Protein AF-A0A354DKB4-F1 (afdb_monomer)

pLDDT: mean 73.34, std 22.66, range [39.22, 98.25]

Secondary structure (DSSP, 8-state):
-------------------------------PPPPPP---------------------------PPPPS--TTSTTHHHHHHHHHHHHHH---HHHHHHHHHHHHHHHHHHHHHHHHTT-HHHHHTT-

Foldseek 3Di:
DDDDDDDDDDPDDDDDDDDDDDDDDDDDDDDDDDDDDDDDDDDDDDDDDDDDPDPPPPPPCPPPDPADPDAPPDPCVVVVVVVLVVVLVPDPDPVVNVVSVVVVLVNLQSRLVVCVVVVNNVSNVVSD

Radius of gyration: 31.03 Å; Cα contacts (8 Å, |Δi|>4): 43; chains: 1; bounding box: 54×55×91 Å

Mean predicted aligned error: 19.86 Å

Structure (mmCIF, N/CA/C/O backbone):
data_AF-A0A354DKB4-F1
#
_entry.id   AF-A0A354DKB4-F1
#
loop_
_atom_site.group_PDB
_atom_site.id
_atom_site.type_symbol
_atom_site.label_atom_id
_atom_site.label_alt_id
_atom_site.label_comp_id
_atom_site.label_asym_id
_atom_site.label_entity_id
_atom_site.label_seq_id
_atom_site.pdbx_PDB_ins_code
_atom_site.Cartn_x
_atom_site.Cartn_y
_atom_site.Cartn_z
_atom_site.occupancy
_atom_site.B_iso_or_equiv
_atom_site.auth_seq_id
_atom_site.auth_comp_id
_atom_site.auth_asym_id
_atom_site.auth_atom_id
_atom_site.pdbx_PDB_model_num
ATOM 1 N N . LEU A 1 1 ? -13.086 -2.568 -60.739 1.00 48.09 1 LEU A N 1
ATOM 2 C CA . LEU A 1 1 ? -11.996 -1.669 -60.304 1.00 48.09 1 LEU A CA 1
ATOM 3 C C . LEU A 1 1 ? -12.634 -0.360 -59.868 1.00 48.09 1 LEU A C 1
ATOM 5 O O . LEU A 1 1 ? -12.967 0.449 -60.720 1.00 48.09 1 LEU A O 1
ATOM 9 N N . ALA A 1 2 ? -12.916 -0.212 -58.575 1.00 48.16 2 ALA A N 1
ATOM 10 C CA . ALA A 1 2 ? -13.381 1.049 -58.009 1.00 48.16 2 ALA A CA 1
ATOM 11 C C . ALA A 1 2 ? -12.217 1.625 -57.200 1.00 48.16 2 ALA A C 1
ATOM 13 O O . ALA A 1 2 ? -11.867 1.094 -56.149 1.00 48.16 2 ALA A O 1
ATOM 14 N N . SER A 1 3 ? -11.565 2.643 -57.755 1.00 53.31 3 SER A N 1
ATOM 15 C CA . SER A 1 3 ? -10.488 3.381 -57.102 1.00 53.31 3 SER A CA 1
ATOM 16 C C . SER A 1 3 ? -11.114 4.428 -56.187 1.00 53.31 3 SER A C 1
ATOM 18 O O . SER A 1 3 ? -11.763 5.352 -56.672 1.00 53.31 3 SER A O 1
ATOM 20 N N . PHE A 1 4 ? -10.948 4.277 -54.875 1.00 57.38 4 PHE A N 1
ATOM 21 C CA . PHE A 1 4 ? -11.358 5.278 -53.894 1.00 57.38 4 PHE A CA 1
ATOM 22 C C . PHE A 1 4 ? -10.117 6.059 -53.457 1.00 57.38 4 PHE A C 1
ATOM 24 O O . PHE A 1 4 ? -9.287 5.565 -52.697 1.00 57.38 4 PHE A O 1
ATOM 31 N N . THR A 1 5 ? -9.948 7.261 -54.001 1.00 56.44 5 THR A N 1
ATOM 32 C CA . THR A 1 5 ? -8.928 8.220 -53.565 1.00 56.44 5 THR A CA 1
ATOM 33 C C . THR A 1 5 ? -9.355 8.841 -52.240 1.00 56.44 5 THR A C 1
ATOM 35 O O . THR A 1 5 ? -10.294 9.632 -52.196 1.00 56.44 5 THR A O 1
ATOM 38 N N . LEU A 1 6 ? -8.656 8.480 -51.165 1.00 53.72 6 LEU A N 1
ATOM 39 C CA . LEU A 1 6 ? -8.814 9.079 -49.844 1.00 53.72 6 LEU A CA 1
ATOM 40 C C . LEU A 1 6 ? -7.990 10.375 -49.782 1.00 53.72 6 LEU A C 1
ATOM 42 O O . LEU A 1 6 ? -6.764 10.336 -49.700 1.00 53.72 6 LEU A O 1
ATOM 46 N N . ALA A 1 7 ? -8.660 11.524 -49.858 1.00 59.31 7 ALA A N 1
ATOM 47 C CA . ALA A 1 7 ? -8.052 12.817 -49.569 1.00 59.31 7 ALA A CA 1
ATOM 48 C C . ALA A 1 7 ? -7.883 12.960 -48.048 1.00 59.31 7 ALA A C 1
ATOM 50 O O . ALA A 1 7 ? -8.867 12.978 -47.310 1.00 59.31 7 ALA A O 1
ATOM 51 N N . ALA A 1 8 ? -6.639 13.046 -47.575 1.00 57.81 8 ALA A N 1
ATOM 52 C CA . ALA A 1 8 ? -6.343 13.393 -46.192 1.00 57.81 8 ALA A CA 1
ATOM 53 C C . ALA A 1 8 ? -6.627 14.888 -45.981 1.00 57.81 8 ALA A C 1
ATOM 55 O O . ALA A 1 8 ? -5.911 15.743 -46.499 1.00 57.81 8 ALA A O 1
ATOM 56 N N . ALA A 1 9 ? -7.687 15.204 -45.238 1.00 51.94 9 ALA A N 1
ATOM 57 C CA . ALA A 1 9 ? -7.909 16.543 -44.715 1.00 51.94 9 ALA A CA 1
ATOM 58 C C . ALA A 1 9 ? -6.997 16.740 -43.496 1.00 51.94 9 ALA A C 1
ATOM 60 O O . ALA A 1 9 ? -7.191 16.117 -42.455 1.00 51.94 9 ALA A O 1
ATOM 61 N N . THR A 1 10 ? -5.979 17.583 -43.640 1.00 64.25 10 THR A N 1
ATOM 62 C CA . THR A 1 10 ? -5.164 18.083 -42.529 1.00 64.25 10 THR A CA 1
ATOM 63 C C . THR A 1 10 ? -6.017 19.018 -41.667 1.00 64.25 10 THR A C 1
ATOM 65 O O . THR A 1 10 ? -6.513 20.012 -42.209 1.00 64.25 10 THR A O 1
ATOM 68 N N . PRO A 1 11 ? -6.205 18.778 -40.357 1.00 56.81 11 PRO A N 1
ATOM 69 C CA . PRO A 1 11 ? -6.786 19.798 -39.499 1.00 56.81 11 PRO A CA 1
ATOM 70 C C . PRO A 1 11 ? -5.784 20.950 -39.351 1.00 56.81 11 PRO A C 1
ATOM 72 O O . PRO A 1 11 ? -4.681 20.785 -38.833 1.00 56.81 11 PRO A O 1
ATOM 75 N N . SER A 1 12 ? -6.180 22.106 -39.882 1.00 50.06 12 SER A N 1
ATOM 76 C CA . SER A 1 12 ? -5.515 23.396 -39.723 1.00 50.06 12 SER A CA 1
ATOM 77 C C . SER A 1 12 ? -5.551 23.811 -38.253 1.00 50.06 12 SER A C 1
ATOM 79 O O . SER A 1 12 ? -6.618 23.834 -37.644 1.00 50.06 12 SER A O 1
ATOM 81 N N . LEU A 1 13 ? -4.383 24.156 -37.716 1.00 49.69 13 LEU A N 1
ATOM 82 C CA . LEU A 1 13 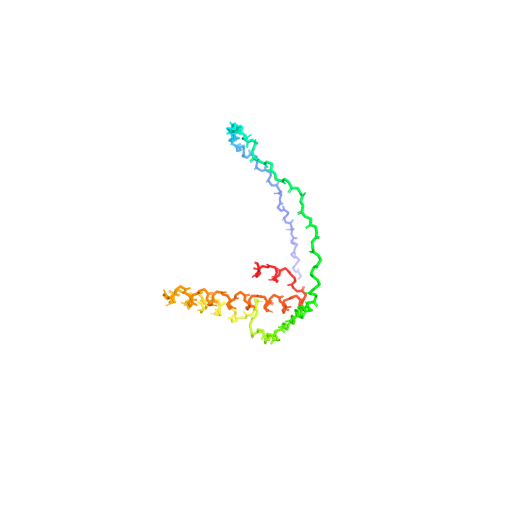? -4.188 24.758 -36.401 1.00 49.69 13 LEU A CA 1
ATOM 83 C C . LEU A 1 13 ? -4.948 26.093 -36.338 1.00 49.69 13 LEU A C 1
ATOM 85 O O . LEU A 1 13 ? -4.619 27.024 -37.072 1.00 49.69 13 LEU A O 1
ATOM 89 N N . ALA A 1 14 ? -5.984 26.161 -35.503 1.00 52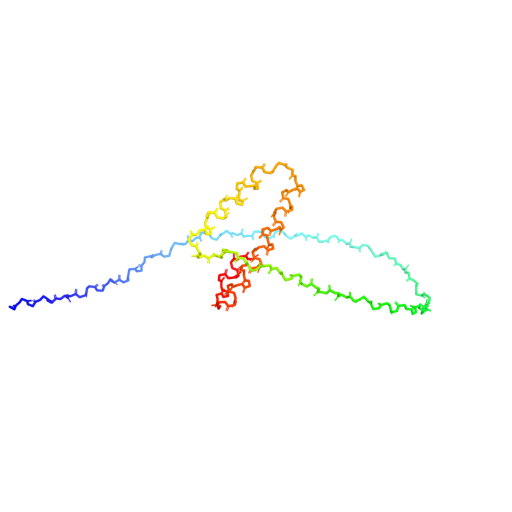.66 14 ALA A N 1
ATOM 90 C CA . ALA A 1 14 ? -6.631 27.409 -35.123 1.00 52.66 14 ALA A CA 1
ATOM 91 C C . ALA A 1 14 ? -5.980 27.900 -33.826 1.00 52.66 14 ALA A C 1
ATOM 93 O O . ALA A 1 14 ? -6.112 27.285 -32.771 1.00 52.66 14 ALA A O 1
ATOM 94 N N . GLU A 1 15 ? -5.219 28.978 -33.961 1.00 54.22 15 GLU A N 1
ATOM 95 C CA . GLU A 1 15 ? -4.697 29.811 -32.887 1.00 54.22 15 GLU A CA 1
ATOM 96 C C . GLU A 1 15 ? -5.869 30.653 -32.355 1.00 54.22 15 GLU A C 1
ATOM 98 O O . GLU A 1 15 ? -6.410 31.483 -33.085 1.00 54.22 15 GLU A O 1
ATOM 103 N N . GLU A 1 16 ? -6.315 30.407 -31.120 1.00 51.72 16 GLU A N 1
ATOM 104 C CA . GLU A 1 16 ? -7.376 31.196 -30.485 1.00 51.72 16 GLU A CA 1
ATOM 105 C C . GLU A 1 16 ? -6.918 31.699 -29.106 1.00 51.72 16 GLU A C 1
ATOM 107 O O . GLU A 1 16 ? -6.914 30.984 -28.110 1.00 51.72 16 GLU A O 1
ATOM 112 N N . THR A 1 17 ? -6.484 32.961 -29.130 1.00 49.72 17 THR A N 1
ATOM 113 C CA . THR A 1 17 ? -6.568 34.009 -28.101 1.00 49.72 17 THR A CA 1
ATOM 114 C C . THR A 1 17 ? -6.090 33.707 -26.677 1.00 49.72 17 THR A C 1
ATOM 116 O O . THR A 1 17 ? -6.751 33.041 -25.882 1.00 49.72 17 THR A O 1
ATOM 119 N N . GLU A 1 18 ? -4.986 34.370 -26.327 1.00 47.91 18 GLU A N 1
ATOM 120 C CA . GLU A 1 18 ? -4.484 34.577 -24.972 1.00 47.91 18 GLU A CA 1
ATOM 121 C C . GLU A 1 18 ? -5.558 35.183 -24.051 1.00 47.91 18 GLU A C 1
ATOM 123 O O . GLU A 1 18 ? -5.883 36.372 -24.104 1.00 47.91 18 GLU A O 1
ATOM 128 N N . GLY A 1 19 ? -6.091 34.356 -23.153 1.00 43.00 19 GLY A N 1
ATOM 129 C CA . GLY A 1 19 ? -6.804 34.818 -21.971 1.00 43.00 19 GLY A CA 1
ATOM 130 C C . GLY A 1 19 ? -5.815 35.448 -20.995 1.00 43.00 19 GLY A C 1
ATOM 131 O O . GLY A 1 19 ? -5.100 34.749 -20.284 1.00 43.00 19 GLY A O 1
ATOM 132 N N . THR A 1 20 ? -5.779 36.780 -20.966 1.00 46.03 20 THR A N 1
ATOM 133 C CA . THR A 1 20 ? -5.082 37.566 -19.942 1.00 46.03 20 THR A CA 1
ATOM 134 C C . THR A 1 20 ? -5.630 37.204 -18.560 1.00 46.03 20 THR A C 1
ATOM 136 O O . THR A 1 20 ? -6.765 37.537 -18.221 1.00 46.03 20 THR A O 1
ATOM 139 N N . ILE A 1 21 ? -4.816 36.526 -17.753 1.00 60.28 21 ILE A N 1
ATOM 140 C CA . ILE A 1 21 ? -5.072 36.307 -16.328 1.00 60.28 21 ILE A CA 1
ATOM 141 C C . ILE A 1 21 ? -4.695 37.611 -15.604 1.00 60.28 21 ILE A C 1
ATOM 143 O O . ILE A 1 21 ? -3.578 38.094 -15.807 1.00 60.28 21 ILE A O 1
ATOM 147 N N . PRO A 1 22 ? -5.565 38.228 -14.784 1.00 51.84 22 PRO A N 1
ATOM 148 C CA . PRO A 1 22 ? -5.160 39.381 -13.992 1.00 51.84 22 PRO A CA 1
ATOM 149 C C . PRO A 1 22 ? -4.088 38.965 -12.977 1.00 51.84 22 PRO A C 1
ATOM 151 O O . PRO A 1 22 ? -4.316 38.112 -12.121 1.00 51.84 22 PRO A O 1
ATOM 154 N N . THR A 1 23 ? -2.917 39.595 -13.088 1.00 46.00 23 THR A N 1
ATOM 155 C CA . THR A 1 23 ? -1.838 39.603 -12.098 1.00 46.00 23 THR A CA 1
ATOM 156 C C . THR A 1 23 ? -2.398 39.933 -10.715 1.00 46.00 23 THR A C 1
ATOM 158 O O . THR A 1 23 ? -2.773 41.073 -10.438 1.00 46.00 23 THR A O 1
ATOM 161 N N . ALA A 1 24 ? -2.437 38.932 -9.837 1.00 51.78 24 ALA A N 1
ATOM 162 C CA . ALA A 1 24 ? -2.563 39.145 -8.406 1.00 51.78 24 ALA A CA 1
ATOM 163 C C . ALA A 1 24 ? -1.222 39.688 -7.896 1.00 51.78 24 ALA A C 1
ATOM 165 O O . ALA A 1 24 ? -0.196 39.015 -7.956 1.00 51.78 24 ALA A O 1
ATOM 166 N N . THR A 1 25 ? -1.225 40.939 -7.449 1.00 45.12 25 THR A N 1
ATOM 167 C CA . THR A 1 25 ? -0.120 41.559 -6.719 1.00 45.12 25 THR A CA 1
ATOM 168 C C . THR A 1 25 ? 0.046 40.854 -5.378 1.00 45.12 25 THR A C 1
ATOM 170 O O . THR A 1 25 ? -0.794 41.007 -4.492 1.00 45.12 25 THR A O 1
ATOM 173 N N . GLU A 1 26 ? 1.119 40.087 -5.228 1.00 55.44 26 GLU A N 1
ATOM 174 C CA . GLU A 1 26 ? 1.547 39.558 -3.938 1.00 55.44 26 GLU A CA 1
ATOM 175 C C . GLU A 1 26 ? 2.165 40.712 -3.132 1.00 55.44 26 GLU A C 1
ATOM 177 O O . GLU A 1 26 ? 3.243 41.221 -3.440 1.00 55.44 26 GLU A O 1
ATOM 182 N N . THR A 1 27 ? 1.429 41.204 -2.137 1.00 51.38 27 THR A N 1
ATOM 183 C CA . THR A 1 27 ? 1.953 42.132 -1.136 1.00 51.38 27 THR A CA 1
ATOM 184 C C . THR A 1 27 ? 2.841 41.340 -0.183 1.00 51.38 27 THR A C 1
ATOM 186 O O . THR A 1 27 ? 2.352 40.623 0.684 1.00 51.38 27 THR A O 1
ATOM 189 N N . THR A 1 28 ? 4.155 41.468 -0.347 1.00 47.94 28 THR A N 1
ATOM 190 C CA . THR A 1 28 ? 5.140 41.006 0.633 1.00 47.94 28 THR A CA 1
ATOM 191 C C . THR A 1 28 ? 5.070 41.911 1.865 1.00 47.94 28 THR A C 1
ATOM 193 O O . THR A 1 28 ? 5.533 43.051 1.833 1.00 47.94 28 THR A O 1
ATOM 196 N N . GLU A 1 29 ? 4.480 41.423 2.956 1.00 58.25 29 GLU A N 1
ATOM 197 C CA . GLU A 1 29 ? 4.635 42.045 4.271 1.00 58.25 29 GLU A CA 1
ATOM 198 C C . GLU A 1 29 ? 6.004 41.665 4.851 1.00 58.25 29 GLU A C 1
ATOM 200 O O . GLU A 1 29 ? 6.283 40.515 5.189 1.00 58.25 29 GLU A O 1
ATOM 205 N N . THR A 1 30 ? 6.885 42.658 4.938 1.00 46.34 30 THR A N 1
ATOM 206 C CA . THR A 1 30 ? 8.191 42.569 5.591 1.00 46.34 30 THR A CA 1
ATOM 207 C C . THR A 1 30 ? 8.002 42.395 7.098 1.00 46.34 30 THR A C 1
ATOM 209 O O . THR A 1 30 ? 7.669 43.348 7.801 1.00 46.34 30 THR A O 1
ATOM 212 N N . VAL A 1 31 ? 8.245 41.188 7.614 1.00 59.97 31 VAL A N 1
ATOM 213 C CA . VAL A 1 31 ? 8.343 40.944 9.058 1.00 59.97 31 VAL A CA 1
ATOM 214 C C . VAL A 1 31 ? 9.737 41.350 9.535 1.00 59.97 31 VAL A C 1
ATOM 216 O O . VAL A 1 31 ? 10.743 40.735 9.186 1.00 59.97 31 VAL A O 1
ATOM 219 N N . THR A 1 32 ? 9.783 42.410 10.336 1.00 58.12 32 THR A N 1
ATOM 220 C CA . THR A 1 32 ? 10.951 42.872 11.095 1.00 58.12 32 THR A CA 1
ATOM 221 C C . THR A 1 32 ? 11.414 41.789 12.080 1.00 58.12 32 THR A C 1
ATOM 223 O O . THR A 1 32 ? 10.638 41.437 12.971 1.00 58.12 32 THR A O 1
ATOM 226 N N . PRO A 1 33 ? 12.655 41.273 12.002 1.00 59.31 33 PRO A N 1
ATOM 227 C CA . PRO A 1 33 ? 13.191 40.429 13.063 1.00 59.31 33 PRO A CA 1
ATOM 228 C C . PRO A 1 33 ? 13.592 41.282 14.279 1.00 59.31 33 PRO A C 1
ATOM 230 O O . PRO A 1 33 ? 14.285 42.293 14.154 1.00 59.31 33 PRO A O 1
ATOM 233 N N . ALA A 1 34 ? 13.127 40.870 15.459 1.00 58.97 34 ALA A N 1
ATOM 234 C CA . ALA A 1 34 ? 13.511 41.422 16.755 1.00 58.97 34 ALA A CA 1
ATOM 235 C C . ALA A 1 34 ? 14.996 41.126 17.082 1.00 58.97 34 ALA A C 1
ATOM 237 O O . ALA A 1 34 ? 15.528 40.115 16.616 1.00 58.97 34 ALA A O 1
ATOM 238 N N . PRO A 1 35 ? 15.674 41.978 17.875 1.00 59.69 35 PRO A N 1
ATOM 239 C CA . PRO A 1 35 ? 17.067 41.774 18.270 1.00 59.69 35 PRO A CA 1
ATOM 240 C C . PRO A 1 35 ? 17.218 40.564 19.205 1.00 59.69 35 PRO A C 1
ATOM 242 O O . PRO A 1 35 ? 16.483 40.428 20.180 1.00 59.69 35 PRO A O 1
ATOM 245 N N . VAL A 1 36 ? 18.188 39.701 18.898 1.00 59.88 36 VAL A N 1
ATOM 246 C CA . VAL A 1 36 ? 18.632 38.599 19.761 1.00 59.88 36 VAL A CA 1
ATOM 247 C C . VAL A 1 36 ? 19.617 39.142 20.798 1.00 59.88 36 VAL A C 1
ATOM 249 O O . VAL A 1 36 ? 20.615 39.763 20.437 1.00 59.88 36 VAL A O 1
ATOM 252 N N . GLU A 1 37 ? 19.310 38.955 22.083 1.00 50.19 37 GLU A N 1
ATOM 253 C CA . GLU A 1 37 ? 20.243 39.239 23.173 1.00 50.19 37 GLU A CA 1
ATOM 254 C C . GLU A 1 37 ? 21.254 38.096 23.312 1.00 50.19 37 GLU A C 1
ATOM 256 O O . GLU A 1 37 ? 20.908 36.915 23.310 1.00 50.19 37 GLU A O 1
ATOM 261 N N . ASP A 1 38 ? 22.517 38.502 23.391 1.00 50.28 38 ASP A N 1
ATOM 262 C CA . ASP A 1 38 ? 23.717 37.681 23.446 1.00 50.28 38 ASP A CA 1
ATOM 263 C C . ASP A 1 38 ? 24.096 37.477 24.921 1.00 50.28 38 ASP A C 1
ATOM 265 O O . ASP A 1 38 ? 24.584 38.395 25.583 1.00 50.28 38 ASP A O 1
ATOM 269 N N . THR A 1 39 ? 23.816 36.289 25.455 1.00 41.25 39 THR A N 1
ATOM 270 C CA . THR A 1 39 ? 24.308 35.821 26.757 1.00 41.25 39 THR A CA 1
ATOM 271 C C . THR A 1 39 ? 24.487 34.304 26.675 1.00 41.25 39 THR A C 1
ATOM 273 O O . THR A 1 39 ? 23.509 33.567 26.603 1.00 41.25 39 THR A O 1
ATOM 276 N N . ASP A 1 40 ? 25.711 33.789 26.634 1.00 43.88 40 ASP A N 1
ATOM 277 C CA . ASP A 1 40 ? 26.473 33.560 27.860 1.00 43.88 40 ASP A CA 1
ATOM 278 C C . ASP A 1 40 ? 27.799 32.844 27.582 1.00 43.88 40 ASP A C 1
ATOM 280 O O . ASP A 1 40 ? 27.940 31.966 26.732 1.00 43.88 40 ASP A O 1
ATOM 284 N N . THR A 1 41 ? 28.790 33.253 28.360 1.00 45.47 41 THR A N 1
ATOM 285 C CA . THR A 1 41 ? 30.144 32.714 28.393 1.00 45.47 41 THR A CA 1
ATOM 286 C C . THR A 1 41 ? 30.158 31.342 29.068 1.00 45.47 41 THR A C 1
ATOM 288 O O . THR A 1 41 ? 29.648 31.182 30.175 1.00 45.47 41 THR A O 1
ATOM 291 N N . THR A 1 42 ? 30.846 30.361 28.477 1.00 41.81 42 THR A N 1
ATOM 292 C CA . THR A 1 42 ? 31.336 29.198 29.233 1.00 41.81 42 THR A CA 1
ATOM 293 C C . THR A 1 42 ? 32.680 28.691 28.697 1.00 41.81 42 THR A C 1
ATOM 295 O O . THR A 1 42 ? 32.793 28.040 27.666 1.00 41.81 42 THR A O 1
ATOM 298 N N . THR A 1 43 ? 33.721 29.130 29.407 1.00 48.66 43 THR A N 1
ATOM 299 C CA . THR A 1 43 ? 34.925 28.414 29.856 1.00 48.66 43 THR A CA 1
ATOM 300 C C . THR A 1 43 ? 35.250 27.053 29.214 1.00 48.66 43 THR A C 1
ATOM 302 O O . THR A 1 43 ? 34.523 26.089 29.447 1.00 48.66 43 THR A O 1
ATOM 305 N N . PRO A 1 44 ? 36.418 26.902 28.556 1.00 49.44 44 PRO A N 1
ATOM 306 C CA . PRO A 1 44 ? 36.977 25.595 28.225 1.00 49.44 44 PRO A CA 1
ATOM 307 C C . PRO A 1 44 ? 37.913 25.083 29.337 1.00 49.44 44 PRO A C 1
ATOM 309 O O . PRO A 1 44 ? 38.892 25.740 29.692 1.00 49.44 44 PRO A O 1
ATOM 312 N N . ALA A 1 45 ? 37.640 23.886 29.857 1.00 47.94 45 ALA A N 1
ATOM 313 C CA . ALA A 1 45 ? 38.581 23.054 30.615 1.00 47.94 45 ALA A CA 1
ATOM 314 C C . ALA A 1 45 ? 38.142 21.572 30.512 1.00 47.94 45 ALA A C 1
ATOM 316 O O . ALA A 1 45 ? 36.982 21.313 30.202 1.00 47.94 45 ALA A O 1
ATOM 317 N N . PRO A 1 46 ? 39.013 20.601 30.821 1.00 47.75 46 PRO A N 1
ATOM 318 C CA . PRO A 1 46 ? 39.990 19.967 29.940 1.00 47.75 46 PRO A CA 1
ATOM 319 C C . PRO A 1 46 ? 39.540 18.576 29.450 1.00 47.75 46 PRO A C 1
ATOM 321 O O . PRO A 1 46 ? 38.639 17.955 30.001 1.00 47.75 46 PRO A O 1
ATOM 324 N N . VAL A 1 47 ? 40.230 18.102 28.412 1.00 52.44 47 VAL A N 1
ATOM 325 C CA . VAL A 1 47 ? 40.111 16.779 27.785 1.00 52.44 47 VAL A CA 1
ATOM 326 C C . VAL A 1 47 ? 40.397 15.670 28.804 1.00 52.44 47 VAL A C 1
ATOM 328 O O . VAL A 1 47 ? 41.497 15.628 29.351 1.00 52.44 47 VAL A O 1
ATOM 331 N N . GLU A 1 48 ? 39.444 14.756 29.003 1.00 46.56 48 GLU A N 1
ATOM 332 C CA . GLU A 1 48 ? 39.731 13.399 29.471 1.00 46.56 48 GLU A CA 1
ATOM 333 C C . GLU A 1 48 ? 39.303 12.386 28.409 1.00 46.56 48 GLU A C 1
ATOM 335 O O . GLU A 1 48 ? 38.179 12.361 27.910 1.00 46.56 48 GLU A O 1
ATOM 340 N N . GLU A 1 49 ? 40.298 11.592 28.055 1.00 51.56 49 GLU A N 1
ATOM 341 C CA . GLU A 1 49 ? 40.325 10.486 27.125 1.00 51.56 49 GLU A CA 1
ATOM 342 C C . GLU A 1 49 ? 39.703 9.271 27.824 1.00 51.56 49 GLU A C 1
ATOM 344 O O . GLU A 1 49 ? 40.218 8.788 28.831 1.00 51.56 49 GLU A O 1
ATOM 349 N N . ALA A 1 50 ? 38.569 8.793 27.316 1.00 41.47 50 ALA A N 1
ATOM 350 C CA . ALA A 1 50 ? 37.985 7.521 27.719 1.00 41.47 50 ALA A CA 1
ATOM 351 C C . ALA A 1 50 ? 37.780 6.680 26.462 1.00 41.47 50 ALA A C 1
ATOM 353 O O . ALA A 1 50 ? 36.808 6.835 25.721 1.00 41.47 50 ALA A O 1
ATOM 354 N N . GLU A 1 51 ? 38.759 5.813 26.219 1.00 49.75 51 GLU A N 1
ATOM 355 C CA . GLU A 1 51 ? 38.672 4.726 25.260 1.00 49.75 51 GLU A CA 1
ATOM 356 C C . GLU A 1 51 ? 37.471 3.829 25.570 1.00 49.75 51 GLU A C 1
ATOM 358 O O . GLU A 1 51 ? 37.260 3.381 26.698 1.00 49.75 51 GLU A O 1
ATOM 363 N N . GLY A 1 52 ? 36.694 3.547 24.531 1.00 39.22 52 GLY A N 1
ATOM 364 C CA . GLY A 1 52 ? 35.520 2.693 24.605 1.00 39.22 52 GLY A CA 1
ATOM 365 C C . GLY A 1 52 ? 34.950 2.435 23.221 1.00 39.22 52 GLY A C 1
ATOM 366 O O . GLY A 1 52 ? 33.755 2.598 23.005 1.00 39.22 52 GLY A O 1
ATOM 367 N N . THR A 1 53 ? 35.802 2.074 22.259 1.00 47.25 53 THR A N 1
ATOM 368 C CA . THR A 1 53 ? 35.356 1.604 20.943 1.00 47.25 53 THR A CA 1
ATOM 369 C C . THR A 1 53 ? 34.765 0.207 21.103 1.00 47.25 53 THR A C 1
ATOM 371 O O . THR A 1 53 ? 35.437 -0.802 20.901 1.00 47.25 53 THR A O 1
ATOM 374 N N . THR A 1 54 ? 33.499 0.138 21.501 1.00 49.50 54 THR A N 1
ATOM 375 C CA . THR A 1 54 ? 32.654 -1.021 21.222 1.00 49.50 54 THR A CA 1
ATOM 376 C C . THR A 1 54 ? 32.298 -0.981 19.737 1.00 49.50 54 THR A C 1
ATOM 378 O O . THR A 1 54 ? 31.691 0.003 19.308 1.00 49.50 54 THR A O 1
ATOM 381 N N . PRO A 1 55 ? 32.643 -2.002 18.934 1.00 47.66 55 PRO A N 1
ATOM 382 C CA . PRO A 1 55 ? 32.083 -2.142 17.601 1.00 47.66 55 PRO A CA 1
ATOM 383 C C . PRO A 1 55 ? 30.575 -2.335 17.765 1.00 47.66 55 PRO A C 1
ATOM 385 O O . PRO A 1 55 ? 30.122 -3.367 18.258 1.00 47.66 55 PRO A O 1
ATOM 388 N N . VAL A 1 56 ? 29.797 -1.317 17.409 1.00 56.62 56 VAL A N 1
ATOM 389 C CA . VAL A 1 56 ? 28.389 -1.514 17.083 1.00 56.62 56 VAL A CA 1
ATOM 390 C C . VAL A 1 56 ? 28.419 -2.243 15.747 1.00 56.62 56 VAL A C 1
ATOM 392 O O . VAL A 1 56 ? 28.620 -1.624 14.706 1.00 56.62 56 VAL A O 1
ATOM 395 N N . GLU A 1 57 ? 28.335 -3.573 15.777 1.00 52.06 57 GLU A N 1
ATOM 396 C CA . GLU A 1 57 ? 27.934 -4.308 14.584 1.00 52.06 57 GLU A CA 1
ATOM 397 C C . GLU A 1 57 ? 26.494 -3.896 14.286 1.00 52.06 57 GLU A C 1
ATOM 399 O O . GLU A 1 57 ? 25.539 -4.434 14.852 1.00 52.06 57 GLU A O 1
ATOM 404 N N . GLU A 1 58 ? 26.349 -2.900 13.412 1.00 53.81 58 GLU A N 1
ATOM 405 C CA . GLU A 1 58 ? 25.142 -2.718 12.622 1.00 53.81 58 GLU A CA 1
ATOM 406 C C . GLU A 1 58 ? 24.986 -3.977 11.772 1.00 53.81 58 GLU A C 1
ATOM 408 O O . GLU A 1 58 ? 25.473 -4.100 10.650 1.00 53.81 58 GLU A O 1
ATOM 413 N N . THR A 1 59 ? 24.346 -4.975 12.368 1.00 44.91 59 THR A N 1
ATOM 414 C CA . THR A 1 59 ? 23.771 -6.092 11.642 1.00 44.91 59 THR A CA 1
ATOM 415 C C . THR A 1 59 ? 22.575 -5.530 10.893 1.00 44.91 59 THR A C 1
ATOM 417 O O . THR A 1 59 ? 21.431 -5.652 11.323 1.00 44.91 59 THR A O 1
ATOM 420 N N . ASP A 1 60 ? 22.862 -4.906 9.751 1.00 50.56 60 ASP A N 1
ATOM 421 C CA . ASP A 1 60 ? 21.914 -4.593 8.683 1.00 50.56 60 ASP A CA 1
ATOM 422 C C . ASP A 1 60 ? 21.472 -5.925 8.049 1.00 50.56 60 ASP A C 1
ATOM 424 O O . ASP A 1 60 ? 21.754 -6.269 6.900 1.00 50.56 60 ASP A O 1
ATOM 428 N N . THR A 1 61 ? 20.869 -6.778 8.879 1.00 47.38 61 THR A N 1
ATOM 429 C CA . THR A 1 61 ? 20.183 -7.977 8.430 1.00 47.38 61 THR A CA 1
ATOM 430 C C . THR A 1 61 ? 18.877 -7.466 7.869 1.00 47.38 61 THR A C 1
ATOM 432 O O . THR A 1 61 ? 17.864 -7.397 8.562 1.00 47.38 61 THR A O 1
ATOM 435 N N . VAL A 1 62 ? 18.926 -7.046 6.607 1.00 57.56 62 VAL A N 1
ATOM 436 C CA . VAL A 1 62 ? 17.737 -6.916 5.779 1.00 57.56 62 VAL A CA 1
ATOM 437 C C . VAL A 1 62 ? 17.124 -8.310 5.781 1.00 57.56 62 VAL A C 1
ATOM 439 O O . VAL A 1 62 ? 17.593 -9.195 5.063 1.00 57.56 62 VAL A O 1
ATOM 442 N N . GLU A 1 63 ? 16.154 -8.552 6.668 1.00 57.75 63 GLU A N 1
ATOM 443 C CA . GLU A 1 63 ? 15.372 -9.778 6.612 1.00 57.75 63 GLU A CA 1
ATOM 444 C C . GLU A 1 63 ? 14.899 -9.908 5.170 1.00 57.75 63 GLU A C 1
ATOM 446 O O . GLU A 1 63 ? 14.366 -8.952 4.594 1.00 57.75 63 GLU A O 1
ATOM 451 N N . ALA A 1 64 ? 15.204 -11.054 4.560 1.00 53.91 64 ALA A N 1
ATOM 452 C CA . ALA A 1 64 ? 14.793 -11.358 3.206 1.00 53.91 64 ALA A CA 1
ATOM 453 C C . ALA A 1 64 ? 13.263 -11.334 3.193 1.00 53.91 64 ALA A C 1
ATOM 455 O O . ALA A 1 64 ? 12.601 -12.302 3.559 1.00 53.91 64 ALA A O 1
ATOM 456 N N . THR A 1 65 ? 12.718 -10.172 2.851 1.00 60.81 65 THR A N 1
ATOM 457 C CA . THR A 1 65 ? 11.292 -9.951 2.705 1.00 60.81 65 THR A CA 1
ATOM 458 C C . THR A 1 65 ? 10.861 -10.824 1.541 1.00 60.81 65 THR A C 1
ATOM 460 O O . THR A 1 65 ? 11.431 -10.737 0.452 1.00 60.81 65 THR A O 1
ATOM 463 N N . GLU A 1 66 ? 9.926 -11.743 1.797 1.00 73.12 66 GLU A N 1
ATOM 464 C CA . GLU A 1 66 ? 9.361 -12.567 0.733 1.00 73.12 66 GLU A CA 1
ATOM 465 C C . GLU A 1 66 ? 8.875 -11.661 -0.402 1.00 73.12 66 GLU A C 1
ATOM 467 O O . GLU A 1 66 ? 8.300 -10.595 -0.164 1.00 73.12 66 GLU A O 1
ATOM 472 N N . ALA A 1 67 ? 9.136 -12.081 -1.642 1.00 82.06 67 ALA A N 1
ATOM 473 C CA . ALA A 1 67 ? 8.729 -11.316 -2.809 1.00 82.06 67 ALA A CA 1
ATOM 474 C C . ALA A 1 67 ? 7.201 -11.111 -2.796 1.00 82.06 67 ALA A C 1
ATOM 476 O O . ALA A 1 67 ? 6.455 -12.053 -2.500 1.00 82.06 67 ALA A O 1
ATOM 477 N N . PRO A 1 68 ? 6.714 -9.901 -3.119 1.00 90.31 68 PRO A N 1
ATOM 478 C CA . PRO A 1 68 ? 5.290 -9.609 -3.102 1.00 90.31 68 PRO A CA 1
ATOM 479 C C . PRO A 1 68 ? 4.558 -10.465 -4.139 1.00 90.31 68 PRO A C 1
ATOM 481 O O . PRO A 1 68 ? 5.030 -10.676 -5.254 1.00 90.31 68 PRO A O 1
ATOM 484 N N . SER A 1 69 ? 3.372 -10.949 -3.774 1.00 88.31 69 SER A N 1
ATOM 485 C CA . SER A 1 69 ? 2.548 -11.800 -4.642 1.00 88.31 69 SER A CA 1
ATOM 486 C C . SER A 1 69 ? 1.794 -11.036 -5.733 1.00 88.31 69 SER A C 1
ATOM 488 O O . SER A 1 69 ? 1.298 -11.659 -6.670 1.00 88.31 69 SER A O 1
ATOM 490 N N . LEU A 1 70 ? 1.673 -9.714 -5.591 1.00 95.75 70 LEU A N 1
ATOM 491 C CA . LEU A 1 70 ? 1.025 -8.807 -6.534 1.00 95.75 70 LEU A CA 1
ATOM 492 C C . LEU A 1 70 ? 1.814 -7.500 -6.587 1.00 95.75 70 LEU A C 1
ATOM 494 O O . LEU A 1 70 ? 2.173 -6.971 -5.534 1.00 95.75 70 LEU A O 1
ATOM 498 N N . VAL A 1 71 ? 2.008 -6.973 -7.789 1.00 96.69 71 VAL A N 1
ATOM 499 C CA . VAL A 1 71 ? 2.617 -5.667 -8.071 1.00 96.69 71 VAL A CA 1
ATOM 500 C C . VAL A 1 71 ? 1.645 -4.785 -8.868 1.00 96.69 71 VAL A C 1
ATOM 502 O O . VAL A 1 71 ? 0.649 -5.285 -9.412 1.00 96.69 71 VAL A O 1
ATOM 505 N N . PRO A 1 72 ? 1.882 -3.465 -8.965 1.00 95.50 72 PRO A N 1
ATOM 506 C CA . PRO A 1 72 ? 1.095 -2.609 -9.842 1.00 95.50 72 PRO A CA 1
ATOM 507 C C . PRO A 1 72 ? 1.125 -3.119 -11.284 1.00 95.50 72 PRO A C 1
ATOM 509 O O . PRO A 1 72 ? 2.160 -3.535 -11.792 1.00 95.50 72 PRO A O 1
ATOM 512 N N . GLY A 1 73 ? -0.036 -3.099 -11.939 1.00 93.88 73 GLY A N 1
ATOM 513 C CA . GLY A 1 73 ? -0.223 -3.669 -13.277 1.00 93.88 73 GLY A CA 1
ATOM 514 C C . GLY A 1 73 ? -0.812 -5.083 -13.277 1.00 93.88 73 GLY A C 1
ATOM 515 O O . GLY A 1 73 ? -1.426 -5.475 -14.273 1.00 93.88 73 GLY A O 1
ATOM 516 N N . ASP A 1 74 ? -0.748 -5.812 -12.158 1.00 95.69 74 ASP A N 1
ATOM 517 C CA . ASP A 1 74 ? -1.421 -7.105 -12.037 1.00 95.69 74 ASP A CA 1
ATOM 518 C C . ASP A 1 74 ? -2.946 -6.947 -11.979 1.00 95.69 74 ASP A C 1
ATOM 520 O O . ASP A 1 74 ? -3.487 -6.071 -11.298 1.00 95.69 74 ASP A O 1
ATOM 524 N N . PHE A 1 75 ? -3.675 -7.862 -12.629 1.00 96.12 75 PHE A N 1
ATOM 525 C CA . PHE A 1 75 ? -5.144 -7.821 -12.712 1.00 96.12 75 PHE A CA 1
ATOM 526 C C . PHE A 1 75 ? -5.839 -7.731 -11.337 1.00 96.12 75 PHE A C 1
ATOM 528 O O . PHE A 1 75 ? -6.873 -7.077 -11.201 1.00 96.12 75 PHE A O 1
ATOM 535 N N . PHE A 1 76 ? -5.268 -8.356 -10.301 1.00 97.44 76 PHE A N 1
ATOM 536 C CA . PHE A 1 76 ? -5.834 -8.378 -8.946 1.00 97.44 76 PHE A CA 1
ATOM 537 C C . PHE A 1 76 ? -5.290 -7.286 -8.011 1.00 97.44 76 PHE A C 1
ATOM 539 O O . PHE A 1 76 ? -5.758 -7.176 -6.875 1.00 97.44 76 PHE A O 1
ATOM 546 N N . TYR A 1 77 ? -4.366 -6.436 -8.462 1.00 96.25 77 TYR A N 1
ATOM 547 C CA . TYR A 1 77 ? -3.759 -5.395 -7.626 1.00 96.25 77 TYR A CA 1
ATOM 548 C C . TYR A 1 77 ? -4.782 -4.356 -7.121 1.00 96.25 77 TYR A C 1
ATOM 550 O O . TYR A 1 77 ? -4.764 -3.923 -5.966 1.00 96.25 77 TYR A O 1
ATOM 558 N N . PHE A 1 78 ? -5.772 -4.019 -7.950 1.00 96.06 78 PHE A N 1
ATOM 559 C CA . PHE A 1 78 ? -6.898 -3.179 -7.534 1.00 96.06 78 PHE A CA 1
ATOM 560 C C . PHE A 1 78 ? -7.688 -3.789 -6.363 1.00 96.06 78 PHE A C 1
ATOM 562 O O . PHE A 1 78 ? -8.102 -3.079 -5.447 1.00 96.06 78 PHE A O 1
ATOM 569 N N . VAL A 1 79 ? -7.887 -5.111 -6.364 1.00 97.69 79 VAL A N 1
ATOM 570 C CA . VAL A 1 79 ? -8.604 -5.798 -5.280 1.00 97.69 79 VAL A CA 1
ATOM 571 C C . VAL A 1 79 ? -7.787 -5.743 -3.992 1.00 97.69 79 VAL A C 1
ATOM 573 O O . VAL A 1 79 ? -8.349 -5.432 -2.942 1.00 97.69 79 VAL A O 1
ATOM 576 N N . LYS A 1 80 ? -6.468 -5.967 -4.080 1.00 96.69 80 LYS A N 1
ATOM 577 C CA . LYS A 1 80 ? -5.533 -5.819 -2.955 1.00 96.69 80 LYS A CA 1
ATOM 578 C C . LYS A 1 80 ? -5.680 -4.443 -2.293 1.00 96.69 80 LYS A C 1
ATOM 580 O O . LYS A 1 80 ? -6.066 -4.363 -1.128 1.00 96.69 80 LYS A O 1
ATOM 585 N N . THR A 1 81 ? -5.505 -3.368 -3.060 1.00 96.38 81 THR A N 1
ATOM 586 C CA . THR A 1 81 ? -5.581 -1.992 -2.531 1.00 96.38 81 THR A CA 1
ATOM 587 C C . THR A 1 81 ? -6.960 -1.632 -1.962 1.00 96.38 81 THR A C 1
ATOM 589 O O . THR A 1 81 ? -7.060 -0.880 -0.990 1.00 96.38 81 THR A O 1
ATOM 592 N N . MET A 1 82 ? -8.050 -2.174 -2.518 1.00 98.06 82 MET A N 1
ATOM 593 C CA . MET A 1 82 ? -9.394 -2.008 -1.948 1.00 98.06 82 MET A CA 1
ATOM 594 C C . MET A 1 82 ? -9.526 -2.690 -0.585 1.00 98.06 82 MET A C 1
ATOM 596 O O . MET A 1 82 ? -10.038 -2.083 0.358 1.00 98.06 82 MET A O 1
ATOM 600 N N . VAL A 1 83 ? -9.043 -3.928 -0.456 1.00 97.94 83 VAL A N 1
ATOM 601 C CA . VAL A 1 83 ? -9.073 -4.667 0.813 1.00 97.94 83 VAL A CA 1
ATOM 602 C C . VAL A 1 83 ? -8.239 -3.955 1.879 1.00 97.94 83 VAL A C 1
ATOM 604 O O . VAL A 1 83 ? -8.719 -3.794 3.000 1.00 97.94 83 VAL A O 1
ATOM 607 N N . GLU A 1 84 ? -7.048 -3.463 1.544 1.00 97.00 84 GLU A N 1
ATOM 608 C CA . GLU A 1 84 ? -6.191 -2.686 2.454 1.00 97.00 84 GLU A CA 1
ATOM 609 C C . GLU A 1 84 ? -6.905 -1.443 3.010 1.00 97.00 84 GLU A C 1
ATOM 611 O O . GLU A 1 84 ? -6.936 -1.214 4.223 1.00 97.00 84 GLU A O 1
ATOM 616 N N . LYS A 1 85 ? -7.563 -0.670 2.138 1.00 97.69 85 LYS A N 1
ATOM 617 C CA . LYS A 1 85 ? -8.341 0.517 2.533 1.00 97.69 85 LYS A CA 1
ATOM 618 C C . LYS A 1 85 ? -9.529 0.162 3.422 1.00 97.69 85 LYS A C 1
ATOM 620 O O . LYS A 1 85 ? -9.804 0.876 4.391 1.00 97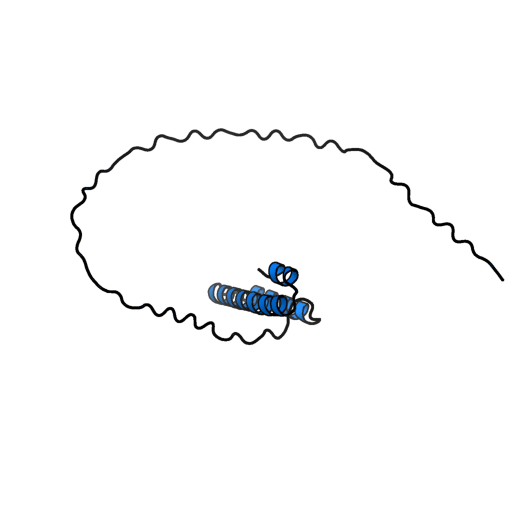.69 85 LYS A O 1
ATOM 625 N N . VAL A 1 86 ? -10.223 -0.936 3.122 1.00 98.12 86 VAL A N 1
ATOM 626 C CA . VAL A 1 86 ? -11.318 -1.441 3.963 1.00 98.12 86 VAL A CA 1
ATOM 627 C C . VAL A 1 86 ? -10.781 -1.851 5.333 1.00 98.12 86 VAL A C 1
ATOM 629 O O . VAL A 1 86 ? -11.363 -1.466 6.345 1.00 98.12 86 VAL A O 1
ATOM 632 N N . GLN A 1 87 ? -9.646 -2.551 5.395 1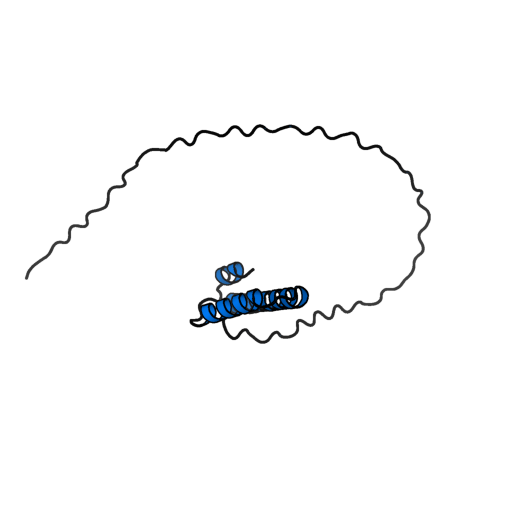.00 97.25 87 GLN A N 1
ATOM 633 C CA . GLN A 1 87 ? -9.018 -2.917 6.665 1.00 97.25 87 GLN A CA 1
ATOM 634 C C . GLN A 1 87 ? -8.654 -1.684 7.495 1.00 97.25 87 GLN A C 1
ATOM 636 O O . GLN A 1 87 ? -8.967 -1.648 8.683 1.00 97.25 87 GLN A O 1
ATOM 641 N N . LEU A 1 88 ? -8.050 -0.656 6.892 1.00 97.56 88 LEU A N 1
ATOM 642 C CA . LEU A 1 88 ? -7.738 0.592 7.597 1.00 97.56 88 LEU A CA 1
ATOM 643 C C . LEU A 1 88 ? -8.997 1.301 8.096 1.00 97.56 88 LEU A C 1
ATOM 645 O O . LEU A 1 88 ? -9.019 1.786 9.226 1.00 97.56 88 LEU A O 1
ATOM 649 N N . SER A 1 89 ? -10.049 1.326 7.278 1.00 97.31 89 SER A N 1
ATOM 650 C CA . SER A 1 89 ? -11.318 1.977 7.623 1.00 97.31 89 SER A CA 1
ATOM 651 C C . SER A 1 89 ? -12.050 1.271 8.768 1.00 97.31 89 SER A C 1
ATOM 653 O O . SER A 1 89 ? -12.724 1.925 9.558 1.00 97.31 89 SER A O 1
ATOM 655 N N . LEU A 1 90 ? -11.904 -0.053 8.875 1.00 98.00 90 LEU A N 1
ATOM 656 C CA . LEU A 1 90 ? -12.499 -0.866 9.940 1.00 98.00 90 LEU A CA 1
ATOM 657 C C . LEU A 1 90 ? -11.609 -0.993 11.187 1.00 98.00 90 LEU A C 1
ATOM 659 O O . LEU A 1 90 ? -12.065 -1.498 12.211 1.00 98.00 90 LEU A O 1
ATOM 663 N N . THR A 1 91 ? -10.350 -0.549 11.126 1.00 97.25 91 THR A N 1
ATOM 664 C CA . THR A 1 91 ? -9.437 -0.580 12.276 1.00 97.25 91 THR A CA 1
ATOM 665 C C . THR A 1 91 ? -9.659 0.665 13.137 1.00 97.25 91 THR A C 1
ATOM 667 O O . THR A 1 91 ? -9.283 1.777 12.763 1.00 97.25 91 THR A O 1
ATOM 670 N N . PHE A 1 92 ? -10.284 0.489 14.302 1.00 97.38 92 PHE A N 1
ATOM 671 C CA . PHE A 1 92 ? -10.608 1.594 15.215 1.00 97.38 92 PHE A CA 1
ATOM 672 C C . PHE A 1 92 ? -9.481 1.943 16.192 1.00 97.38 92 PHE A C 1
ATOM 674 O O . PHE A 1 92 ? -9.463 3.050 16.716 1.00 97.38 92 PHE A O 1
ATOM 681 N N . ASN A 1 93 ? -8.555 1.016 16.444 1.00 98.19 93 ASN A N 1
ATOM 682 C CA . ASN A 1 93 ? -7.409 1.249 17.315 1.00 98.19 93 ASN A CA 1
ATOM 683 C C . ASN A 1 93 ? -6.272 1.937 16.543 1.00 98.19 93 ASN A C 1
ATOM 685 O O . ASN A 1 93 ? -5.861 1.465 15.482 1.00 98.19 93 ASN A O 1
ATOM 689 N N . ASP A 1 94 ? -5.743 3.029 17.091 1.00 97.88 94 ASP A N 1
ATOM 690 C CA . ASP A 1 94 ? -4.715 3.828 16.417 1.00 97.88 94 ASP A CA 1
ATOM 691 C C . ASP A 1 94 ? -3.370 3.104 16.294 1.00 97.88 94 ASP A C 1
ATOM 693 O O . ASP A 1 94 ? -2.719 3.206 15.255 1.00 97.88 94 ASP A O 1
ATOM 697 N N . ALA A 1 95 ? -2.968 2.329 17.305 1.00 98.25 95 ALA A N 1
ATOM 698 C CA . ALA A 1 95 ? -1.720 1.570 17.265 1.00 98.25 95 ALA A CA 1
ATOM 699 C C . ALA A 1 95 ? -1.780 0.456 16.209 1.00 98.25 95 ALA A C 1
ATOM 701 O O . ALA A 1 95 ? -0.861 0.312 15.405 1.00 98.25 95 ALA A O 1
ATOM 702 N N . GLU A 1 96 ? -2.890 -0.283 16.146 1.00 97.94 96 GLU A N 1
ATOM 703 C CA . GLU A 1 96 ? -3.096 -1.312 15.117 1.00 97.94 96 GLU A CA 1
ATOM 704 C C . GLU A 1 96 ? -3.169 -0.705 13.710 1.00 97.94 96 GLU A C 1
ATOM 706 O O . GLU A 1 96 ? -2.622 -1.262 12.755 1.00 97.94 96 GLU A O 1
ATOM 711 N N . LYS A 1 97 ? -3.817 0.457 13.563 1.00 98.19 97 LYS A N 1
ATOM 712 C CA . LYS A 1 97 ? -3.887 1.168 12.281 1.00 98.19 97 LYS A CA 1
ATOM 713 C C . LYS A 1 97 ? -2.504 1.628 11.826 1.00 98.19 97 LYS A C 1
ATOM 715 O O . LYS A 1 97 ? -2.161 1.435 10.661 1.00 98.19 97 LYS A O 1
ATOM 720 N N . ALA A 1 98 ? -1.707 2.190 12.734 1.00 98.25 98 ALA A N 1
ATOM 721 C CA . ALA A 1 98 ? -0.332 2.591 12.454 1.00 98.25 98 ALA A CA 1
ATOM 722 C C . ALA A 1 98 ? 0.533 1.390 12.046 1.00 98.25 98 ALA A C 1
ATOM 724 O O . ALA A 1 98 ? 1.266 1.469 11.062 1.00 98.25 98 ALA A O 1
ATOM 725 N N . GLN A 1 99 ? 0.385 0.253 12.731 1.00 97.75 99 GLN A N 1
ATOM 726 C CA . GLN A 1 99 ? 1.072 -0.983 12.362 1.00 97.75 99 GLN A CA 1
ATOM 727 C C . GLN A 1 99 ? 0.688 -1.457 10.951 1.00 97.75 99 GLN A C 1
ATOM 729 O O . GLN A 1 99 ? 1.559 -1.817 10.164 1.00 97.75 99 GLN A O 1
ATOM 734 N N . LYS A 1 100 ? -0.603 -1.423 10.593 1.00 98.06 100 LYS A N 1
ATOM 735 C CA . LYS A 1 100 ? -1.061 -1.777 9.238 1.00 98.06 100 LYS A CA 1
ATOM 736 C C . LYS A 1 100 ? -0.484 -0.850 8.170 1.00 98.06 100 LYS A C 1
ATOM 738 O O . LYS A 1 100 ? -0.048 -1.338 7.135 1.00 98.06 100 LYS A O 1
ATOM 743 N N . LEU A 1 101 ? -0.450 0.458 8.426 1.00 97.19 101 LEU A N 1
ATOM 744 C CA . LEU A 1 101 ? 0.171 1.423 7.515 1.00 97.19 101 LEU A CA 1
ATOM 745 C C . LEU A 1 101 ? 1.661 1.137 7.315 1.00 97.19 101 LEU A C 1
ATOM 747 O O . LEU A 1 101 ? 2.122 1.144 6.178 1.00 97.19 101 LEU A O 1
ATOM 751 N N . ALA A 1 102 ? 2.391 0.845 8.395 1.00 97.00 102 ALA A N 1
ATOM 752 C CA . ALA A 1 102 ? 3.800 0.477 8.313 1.00 97.00 102 ALA A CA 1
ATOM 753 C C . ALA A 1 102 ? 4.000 -0.785 7.461 1.00 97.00 102 ALA A C 1
ATOM 755 O O . ALA A 1 102 ? 4.823 -0.779 6.551 1.00 97.00 102 ALA A O 1
ATOM 756 N N . ASN A 1 103 ? 3.188 -1.824 7.680 1.00 95.75 103 ASN A N 1
ATOM 757 C CA . ASN A 1 103 ? 3.245 -3.046 6.878 1.00 95.75 103 ASN A CA 1
ATOM 758 C C . ASN A 1 103 ? 2.957 -2.771 5.395 1.00 95.75 103 ASN A C 1
ATOM 760 O O . ASN A 1 103 ? 3.697 -3.236 4.535 1.00 95.75 103 ASN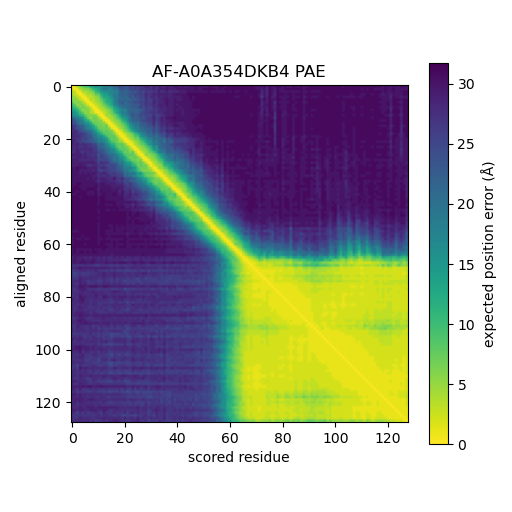 A O 1
ATOM 764 N N . PHE A 1 104 ? 1.931 -1.975 5.079 1.00 96.38 104 PHE A N 1
ATOM 765 C CA . PHE A 1 104 ? 1.627 -1.618 3.690 1.00 96.38 104 PHE A CA 1
ATOM 766 C C . PHE A 1 104 ? 2.754 -0.814 3.041 1.00 96.38 104 PHE A C 1
ATOM 768 O O . PHE A 1 104 ? 3.045 -1.032 1.869 1.00 96.38 104 PHE A O 1
ATOM 775 N N . ALA A 1 105 ? 3.426 0.068 3.786 1.00 96.19 105 ALA A N 1
ATOM 776 C CA . ALA A 1 105 ? 4.607 0.777 3.300 1.00 96.19 105 ALA A CA 1
ATOM 777 C C . ALA A 1 105 ? 5.780 -0.182 3.034 1.00 96.19 105 ALA A C 1
ATOM 779 O O . ALA A 1 105 ? 6.433 -0.079 1.997 1.00 96.19 105 ALA A O 1
ATOM 780 N N . SER A 1 106 ? 6.016 -1.162 3.910 1.00 95.19 106 SER A N 1
ATOM 781 C CA . SER A 1 106 ? 6.999 -2.223 3.656 1.00 95.19 106 SER A CA 1
ATOM 782 C C . SER A 1 106 ? 6.664 -3.019 2.392 1.00 95.19 106 SER A C 1
ATOM 784 O O . SER A 1 106 ? 7.557 -3.306 1.596 1.00 95.19 106 SER A O 1
ATOM 786 N N . GLU A 1 107 ? 5.384 -3.307 2.151 1.00 95.00 107 GLU A N 1
ATOM 787 C CA . GLU A 1 107 ? 4.937 -3.931 0.903 1.00 95.00 107 GLU A CA 1
ATOM 788 C C . GLU A 1 107 ? 5.160 -3.024 -0.318 1.00 95.00 107 GLU A C 1
ATOM 790 O O . GLU A 1 107 ? 5.624 -3.520 -1.343 1.00 95.00 107 GLU A O 1
ATO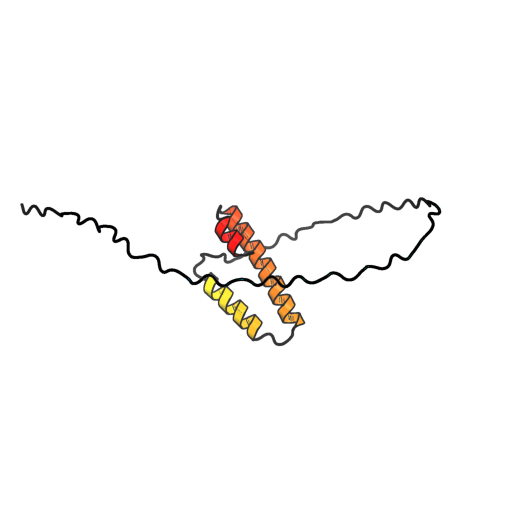M 795 N N . ARG A 1 108 ? 4.921 -1.702 -0.222 1.00 96.75 108 ARG A N 1
ATOM 796 C CA . ARG A 1 108 ? 5.245 -0.750 -1.309 1.00 96.75 108 ARG A CA 1
ATOM 797 C C . ARG A 1 108 ? 6.724 -0.818 -1.685 1.00 96.75 108 ARG A C 1
ATOM 799 O O . ARG A 1 108 ? 7.048 -0.858 -2.867 1.00 96.75 108 ARG A O 1
ATOM 806 N N . ILE A 1 109 ? 7.610 -0.882 -0.690 1.00 96.25 109 ILE A N 1
ATOM 807 C CA . ILE A 1 109 ? 9.059 -0.997 -0.907 1.00 96.25 109 ILE A CA 1
ATOM 808 C C . ILE A 1 109 ? 9.398 -2.319 -1.606 1.00 96.25 109 ILE A C 1
ATOM 810 O O . ILE A 1 109 ? 10.216 -2.332 -2.526 1.00 96.25 109 ILE A O 1
ATOM 814 N N . ALA A 1 110 ? 8.783 -3.427 -1.192 1.00 96.00 110 ALA A N 1
ATOM 815 C CA . ALA A 1 110 ? 9.009 -4.729 -1.814 1.00 96.00 110 ALA A CA 1
ATOM 816 C C . ALA A 1 110 ? 8.521 -4.759 -3.275 1.00 96.00 110 ALA A C 1
ATOM 818 O O . ALA A 1 110 ? 9.216 -5.268 -4.151 1.00 96.00 110 ALA A O 1
ATOM 819 N N . GLU A 1 111 ? 7.364 -4.163 -3.562 1.00 96.12 111 GLU A N 1
ATOM 820 C CA . GLU A 1 111 ? 6.831 -4.062 -4.926 1.00 96.12 111 GLU A CA 1
ATOM 821 C C . GLU A 1 111 ? 7.671 -3.141 -5.810 1.00 96.12 111 GLU A C 1
ATOM 823 O O . GLU A 1 111 ? 7.973 -3.502 -6.946 1.00 96.12 111 GLU A O 1
ATOM 828 N N . ALA A 1 112 ? 8.131 -2.006 -5.278 1.00 96.88 112 ALA A N 1
ATOM 829 C CA . ALA A 1 112 ? 9.044 -1.111 -5.981 1.00 96.88 112 ALA A CA 1
ATOM 830 C C . ALA A 1 112 ? 10.352 -1.823 -6.369 1.00 96.88 112 ALA A C 1
ATOM 832 O O . ALA A 1 112 ? 10.840 -1.638 -7.481 1.00 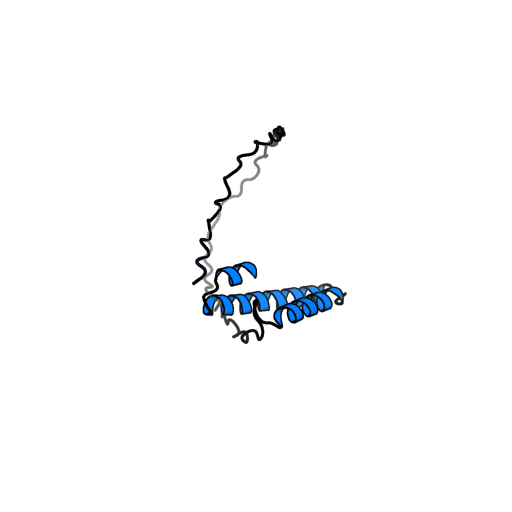96.88 112 ALA A O 1
ATOM 833 N N . ARG A 1 113 ? 10.895 -2.691 -5.501 1.00 95.06 113 ARG A N 1
ATOM 834 C CA . ARG A 1 113 ? 12.076 -3.514 -5.828 1.00 95.06 113 ARG A CA 1
ATOM 835 C C . ARG A 1 113 ? 11.814 -4.432 -7.019 1.00 95.06 113 ARG A C 1
ATOM 837 O O . ARG A 1 113 ? 12.620 -4.443 -7.944 1.00 95.06 113 ARG A O 1
ATOM 844 N N . VAL A 1 114 ? 10.677 -5.127 -7.037 1.00 96.06 114 VAL A N 1
ATOM 845 C CA . VAL A 1 114 ? 10.297 -5.996 -8.165 1.00 96.06 114 VAL A CA 1
ATOM 846 C C . VAL A 1 114 ? 10.122 -5.190 -9.456 1.00 96.06 114 VAL A C 1
ATOM 848 O O . VAL A 1 114 ? 10.568 -5.624 -10.516 1.00 96.06 114 VAL A O 1
ATOM 851 N N . LEU A 1 115 ? 9.517 -4.000 -9.394 1.00 96.69 115 LEU A N 1
ATOM 852 C CA . LEU A 1 115 ? 9.381 -3.124 -10.562 1.00 96.69 115 LEU A CA 1
ATOM 853 C C . LEU A 1 115 ? 10.747 -2.659 -11.092 1.00 96.69 115 LEU A C 1
ATOM 855 O O . LEU A 1 115 ? 10.990 -2.749 -12.295 1.00 96.69 115 LEU A O 1
ATOM 859 N N . ILE A 1 116 ? 11.671 -2.267 -10.209 1.00 96.75 116 ILE A N 1
ATOM 860 C CA . ILE A 1 116 ? 13.050 -1.902 -10.578 1.00 96.75 116 ILE A CA 1
ATOM 861 C C . ILE A 1 116 ? 13.777 -3.085 -11.231 1.00 96.75 116 ILE A C 1
ATOM 863 O O . ILE A 1 116 ? 14.424 -2.910 -12.263 1.00 96.75 116 ILE A O 1
ATOM 867 N N . GLU A 1 117 ? 13.656 -4.290 -10.670 1.00 95.69 117 GLU A N 1
ATOM 868 C CA . GLU A 1 117 ? 14.238 -5.518 -11.235 1.00 95.69 117 GLU A CA 1
ATOM 869 C C . GLU A 1 117 ? 13.676 -5.840 -12.628 1.00 95.69 117 GLU A C 1
ATOM 871 O O . GLU A 1 117 ? 14.402 -6.330 -13.496 1.00 95.69 117 GLU A O 1
ATOM 876 N N . ASN A 1 118 ? 12.410 -5.496 -12.868 1.00 94.88 118 ASN A N 1
ATOM 877 C CA . ASN A 1 118 ? 11.747 -5.625 -14.164 1.00 94.88 118 ASN A CA 1
ATOM 878 C C . ASN A 1 118 ? 12.035 -4.456 -15.128 1.00 94.88 118 ASN A C 1
ATOM 880 O O . ASN A 1 118 ? 11.588 -4.490 -16.276 1.00 94.88 118 ASN A O 1
ATOM 884 N N . GLY A 1 119 ? 12.793 -3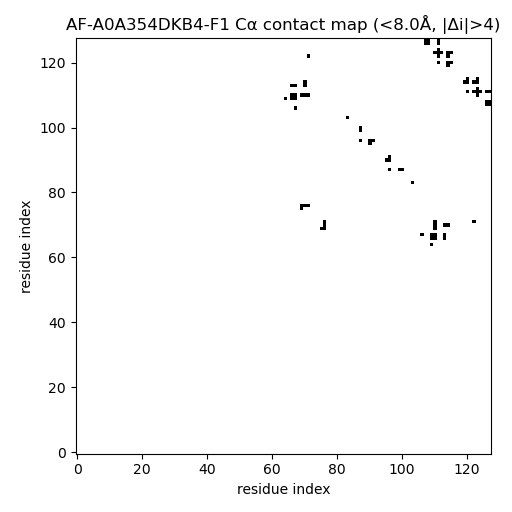.442 -14.698 1.00 97.50 119 GLY A N 1
ATOM 885 C CA . GLY A 1 119 ? 13.162 -2.273 -15.501 1.00 97.50 119 GLY A CA 1
ATOM 886 C C . GLY A 1 119 ? 12.133 -1.137 -15.512 1.00 97.50 119 GLY A C 1
ATOM 887 O O . GLY A 1 119 ? 12.305 -0.185 -16.273 1.00 97.50 119 GLY A O 1
ATOM 888 N N . ASP A 1 120 ? 11.094 -1.210 -14.681 1.00 97.25 120 ASP A N 1
ATOM 889 C CA . ASP A 1 120 ? 10.064 -0.177 -14.532 1.00 97.25 120 ASP A CA 1
ATOM 890 C C . ASP A 1 120 ? 10.370 0.754 -13.348 1.00 97.25 120 ASP A C 1
ATOM 892 O O . ASP A 1 120 ? 9.737 0.721 -12.291 1.00 97.25 120 ASP A O 1
ATOM 896 N N . SER A 1 121 ? 11.394 1.592 -13.513 1.00 96.88 121 SER A N 1
ATOM 897 C CA . SER A 1 121 ? 11.801 2.548 -12.477 1.00 96.88 121 SER A CA 1
ATOM 898 C C . SER A 1 121 ? 10.767 3.648 -12.224 1.00 96.88 121 SER A C 1
ATOM 900 O O . SER A 1 121 ? 10.720 4.188 -11.122 1.00 96.88 121 SER A O 1
ATOM 902 N N . GLU A 1 122 ? 9.967 4.007 -13.231 1.00 97.44 122 GLU A N 1
ATOM 903 C CA . GLU A 1 122 ? 8.945 5.051 -13.101 1.00 97.44 122 GLU A CA 1
ATOM 904 C C . GLU A 1 122 ? 7.751 4.528 -12.298 1.00 97.44 122 GLU A C 1
ATOM 906 O O . GLU A 1 122 ? 7.380 5.142 -11.298 1.00 97.44 122 GLU A O 1
ATOM 911 N N . GLY A 1 123 ? 7.256 3.326 -12.614 1.00 96.50 123 GLY A N 1
ATOM 912 C CA . GLY A 1 123 ? 6.228 2.669 -11.807 1.00 96.50 123 GLY A CA 1
ATOM 913 C C . GLY A 1 123 ? 6.675 2.394 -10.368 1.00 96.50 123 GLY A C 1
ATOM 914 O O . GLY A 1 123 ? 5.865 2.462 -9.444 1.00 96.50 123 GLY A O 1
ATOM 915 N N . ALA A 1 124 ? 7.965 2.125 -10.145 1.00 97.38 124 ALA A N 1
ATOM 916 C CA . ALA A 1 124 ? 8.519 1.989 -8.800 1.00 97.38 124 ALA A CA 1
ATOM 917 C C . ALA A 1 124 ? 8.523 3.313 -8.016 1.00 97.38 124 ALA A C 1
ATOM 919 O O . ALA A 1 124 ? 8.277 3.301 -6.810 1.00 97.38 124 ALA A O 1
ATOM 920 N N . ALA A 1 125 ? 8.799 4.439 -8.682 1.00 97.06 125 ALA A N 1
ATOM 921 C CA . ALA A 1 125 ? 8.808 5.760 -8.056 1.00 97.06 125 ALA A CA 1
ATOM 922 C C . ALA A 1 125 ? 7.401 6.206 -7.631 1.00 97.06 125 ALA A C 1
ATOM 924 O O . ALA A 1 125 ? 7.254 6.781 -6.559 1.00 97.06 125 ALA A O 1
ATOM 925 N N . ASP A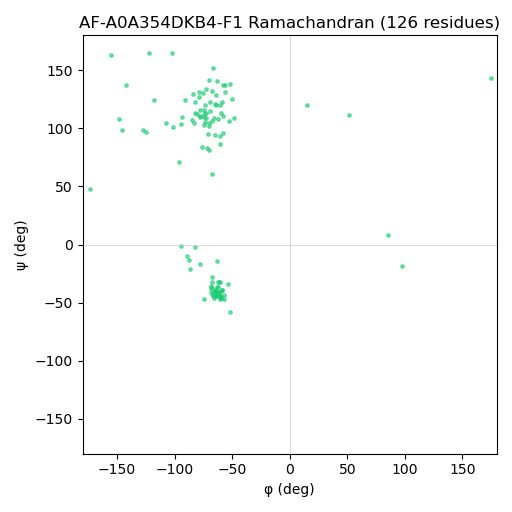 1 126 ? 6.369 5.868 -8.407 1.00 96.88 126 ASP A N 1
ATOM 926 C CA . ASP A 1 126 ? 4.969 6.183 -8.084 1.00 96.88 126 ASP A CA 1
ATOM 927 C C . ASP A 1 126 ? 4.453 5.501 -6.798 1.00 96.88 126 ASP A C 1
ATOM 929 O O . ASP A 1 126 ? 3.391 5.859 -6.277 1.00 96.88 126 ASP A O 1
ATOM 933 N N . LEU A 1 127 ? 5.171 4.498 -6.281 1.00 94.88 127 LEU A N 1
ATOM 934 C CA . LEU A 1 127 ? 4.810 3.779 -5.058 1.00 94.88 127 LEU A CA 1
ATOM 935 C C . LEU A 1 127 ? 5.338 4.412 -3.761 1.00 94.88 127 LEU A C 1
ATOM 937 O O . LEU A 1 127 ? 4.904 3.969 -2.689 1.00 94.88 127 LEU A O 1
ATOM 941 N N . LEU A 1 128 ? 6.274 5.366 -3.839 1.00 89.75 128 LEU A N 1
ATOM 942 C CA . LEU A 1 128 ? 7.056 5.890 -2.707 1.00 89.75 128 LEU A CA 1
ATOM 943 C C . LEU A 1 128 ? 6.788 7.380 -2.453 1.00 89.75 128 LEU A C 1
ATOM 945 O O . LEU A 1 128 ? 6.733 7.746 -1.257 1.00 89.75 128 LEU A O 1
#

Sequence (128 aa):
LASFTLAAATPSLAEETEGTIPTATETTETVTPAPVEDTDTTTPAPVEEAEGTTPVEETDTVEATEAPSLVPGDFFYFVKTMVEKVQLSLTFNDAEKAQKLANFASERIAEARVLIENGDSEGAADLL

Nearest PDB structures (foldseek):
  6dg6-assembly4_D  TM=7.280E-01  e=6.347E+00  synthetic construct

Solvent-accessible surface area (backbone atoms only — not comparable to full-atom values): 8950 Å² total; per-residue (Å²): 139,86,86,80,84,82,79,83,81,77,85,75,87,79,86,78,76,89,80,83,73,81,82,77,81,82,80,81,79,84,79,81,82,77,87,82,84,90,81,83,89,78,85,93,81,82,93,79,90,75,90,75,88,70,84,77,78,79,75,79,70,74,72,83,72,76,80,63,95,64,40,91,89,43,91,60,35,65,56,52,56,50,51,53,52,50,52,52,74,70,43,84,50,68,69,63,36,51,51,51,52,53,52,52,50,54,48,34,54,47,31,25,50,53,28,44,76,71,67,36,56,65,70,22,56,78,57,112